Protein AF-A0A8X7BAV7-F1 (afdb_monomer_lite)

Sequence (103 aa):
MRPILAYACPVWGYAAKANVKILDTLQNSTIQMIVKATRYMRNDDIRKAIKINSFKSHIQKIAKNFFNSLQYSNNINMINLPNYNPNDTTKRPRSRWGDGWST

Radius of gyration: 18.74 Å; chains: 1; bounding box: 60×30×45 Å

Structure (mmCIF, N/CA/C/O backbone):
data_AF-A0A8X7BAV7-F1
#
_entry.id   AF-A0A8X7BAV7-F1
#
loop_
_atom_site.group_PDB
_atom_site.id
_atom_site.type_symbol
_atom_site.label_atom_id
_atom_site.label_alt_id
_atom_site.label_comp_id
_atom_site.label_asym_id
_atom_site.label_entity_id
_atom_site.label_seq_id
_atom_site.pdbx_PDB_ins_code
_atom_site.Cartn_x
_atom_site.Cartn_y
_atom_site.Cartn_z
_atom_site.occupancy
_atom_site.B_iso_or_equiv
_atom_site.auth_seq_id
_atom_site.auth_comp_id
_atom_site.auth_asym_id
_atom_site.auth_atom_id
_atom_site.pdbx_PDB_model_num
ATOM 1 N N . MET A 1 1 ? -13.661 5.691 -5.774 1.00 45.72 1 MET A N 1
ATOM 2 C CA . MET A 1 1 ? -12.936 6.156 -6.977 1.00 45.72 1 MET A CA 1
ATOM 3 C C . MET A 1 1 ? -11.611 5.404 -7.108 1.00 45.72 1 MET A C 1
ATOM 5 O O . MET A 1 1 ? -10.671 5.726 -6.401 1.00 45.72 1 MET A O 1
ATOM 9 N N . ARG A 1 2 ? -11.559 4.340 -7.926 1.00 58.06 2 ARG A N 1
ATOM 10 C CA . ARG A 1 2 ? -10.392 3.441 -8.097 1.00 58.06 2 ARG A CA 1
ATOM 11 C C . ARG A 1 2 ? -9.661 3.461 -9.468 1.00 58.06 2 ARG A C 1
ATOM 13 O O . ARG A 1 2 ? -8.596 2.854 -9.510 1.00 58.06 2 ARG A O 1
ATOM 20 N N . PRO A 1 3 ? -10.121 4.110 -10.564 1.00 56.78 3 PRO A N 1
ATOM 21 C CA . PRO A 1 3 ? -9.537 3.830 -11.884 1.00 56.78 3 PRO A CA 1
ATOM 22 C C . PRO A 1 3 ? -8.149 4.460 -12.120 1.00 56.78 3 PRO A C 1
ATOM 24 O O . PRO A 1 3 ? -7.258 3.775 -12.608 1.00 56.78 3 PRO A O 1
ATOM 27 N N . ILE A 1 4 ? -7.908 5.712 -11.711 1.00 56.88 4 ILE A N 1
ATOM 28 C CA . ILE A 1 4 ? -6.612 6.392 -11.951 1.00 56.88 4 ILE A CA 1
ATOM 29 C C . ILE A 1 4 ? -5.467 5.786 -11.126 1.00 56.88 4 ILE A C 1
ATOM 31 O O . ILE A 1 4 ? -4.361 5.604 -11.626 1.00 56.88 4 ILE A O 1
ATOM 35 N N . LEU A 1 5 ? -5.731 5.420 -9.868 1.00 55.69 5 LEU A N 1
ATOM 36 C CA . LEU A 1 5 ? -4.709 4.842 -8.988 1.00 55.69 5 LEU A CA 1
ATOM 37 C C . LEU A 1 5 ? -4.283 3.435 -9.434 1.00 55.69 5 LEU A C 1
ATOM 39 O O . LEU A 1 5 ? -3.133 3.055 -9.220 1.00 55.69 5 LEU A O 1
ATOM 43 N N . ALA A 1 6 ? -5.188 2.678 -10.063 1.00 57.75 6 ALA A N 1
ATOM 44 C CA . ALA A 1 6 ? -4.922 1.313 -10.509 1.00 57.75 6 ALA A CA 1
ATOM 45 C C . ALA A 1 6 ? -3.974 1.251 -11.717 1.00 57.75 6 ALA A C 1
ATOM 47 O O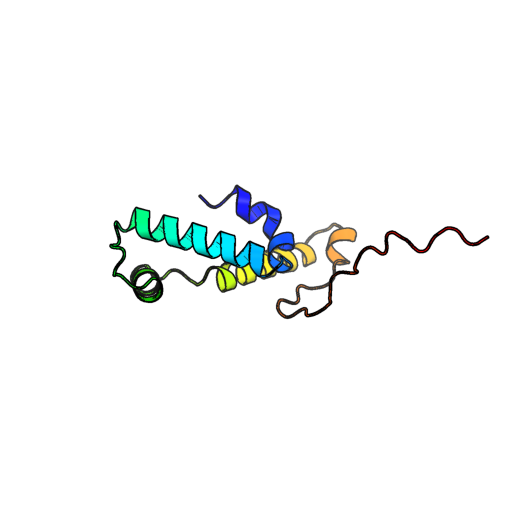 . ALA A 1 6 ? -3.181 0.318 -11.805 1.00 57.75 6 ALA A O 1
ATOM 48 N N . TYR A 1 7 ? -3.999 2.244 -12.612 1.00 58.50 7 TYR A N 1
ATOM 49 C CA . TYR A 1 7 ? -3.153 2.250 -13.815 1.00 58.50 7 TYR A CA 1
ATOM 50 C C . TYR A 1 7 ? -1.650 2.236 -13.500 1.00 58.50 7 TYR A C 1
ATOM 52 O O . TYR A 1 7 ? -0.869 1.602 -14.202 1.00 58.50 7 TYR A O 1
ATOM 60 N N . ALA A 1 8 ? -1.240 2.862 -12.398 1.00 61.91 8 ALA A N 1
ATOM 61 C CA . ALA A 1 8 ? 0.147 2.857 -11.941 1.00 61.91 8 ALA A CA 1
ATOM 62 C C . ALA A 1 8 ? 0.474 1.668 -11.009 1.00 61.91 8 ALA A C 1
ATOM 64 O O . ALA A 1 8 ? 1.450 1.721 -10.264 1.00 61.91 8 ALA A O 1
ATOM 65 N N . CYS A 1 9 ? -0.321 0.588 -11.001 1.00 62.78 9 CYS A N 1
ATOM 66 C CA . CYS A 1 9 ? -0.146 -0.537 -10.074 1.00 62.78 9 CYS A CA 1
ATOM 67 C C . CYS A 1 9 ? 1.283 -1.117 -9.980 1.00 62.78 9 CYS A C 1
ATOM 69 O O . CYS A 1 9 ? 1.737 -1.318 -8.848 1.00 62.78 9 CYS A O 1
ATOM 71 N N . PRO A 1 10 ? 2.017 -1.385 -11.081 1.00 65.44 10 PRO A N 1
ATOM 72 C CA . PRO A 1 10 ? 3.405 -1.844 -10.968 1.00 65.44 10 PRO A CA 1
ATOM 73 C C . PRO A 1 1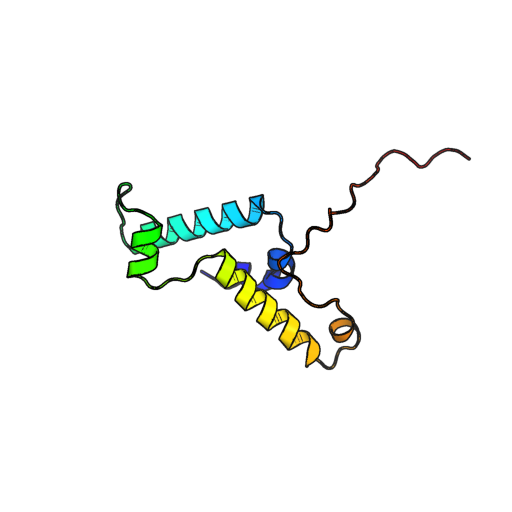0 ? 4.307 -0.825 -10.251 1.00 65.44 10 PRO A C 1
ATOM 75 O O . PRO A 1 10 ? 5.152 -1.214 -9.448 1.00 65.44 1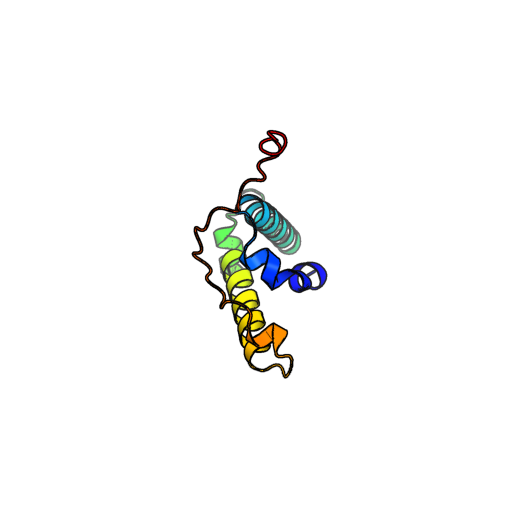0 PRO A O 1
ATOM 78 N N . VAL A 1 11 ? 4.069 0.478 -10.446 1.00 67.94 11 VAL A N 1
ATOM 79 C CA . VAL A 1 11 ? 4.797 1.567 -9.768 1.00 67.94 11 VAL A CA 1
ATOM 80 C C . VAL A 1 11 ? 4.489 1.586 -8.270 1.00 67.94 11 VAL A C 1
ATOM 82 O O . VAL A 1 11 ? 5.393 1.767 -7.454 1.00 67.94 11 VAL A O 1
ATOM 85 N N . TRP A 1 12 ? 3.231 1.351 -7.885 1.00 71.50 12 TRP A N 1
ATOM 86 C CA . TRP A 1 12 ? 2.826 1.285 -6.477 1.00 71.50 12 TRP A CA 1
ATOM 87 C C . TRP A 1 12 ? 3.390 0.065 -5.748 1.00 71.50 12 TRP A C 1
ATOM 89 O O . TRP A 1 12 ? 3.698 0.165 -4.560 1.00 71.50 12 TRP A O 1
ATOM 99 N N . GLY A 1 13 ? 3.580 -1.056 -6.453 1.00 73.25 13 GLY A N 1
ATOM 100 C CA . GLY A 1 13 ? 4.218 -2.257 -5.910 1.00 73.25 13 GLY A CA 1
ATOM 101 C C . GLY A 1 13 ? 5.643 -2.014 -5.394 1.00 73.25 13 GLY A C 1
ATOM 102 O O . GLY A 1 13 ? 6.034 -2.656 -4.420 1.00 73.25 13 GLY A O 1
ATOM 103 N N . TYR A 1 14 ? 6.358 -1.055 -5.995 1.00 76.75 14 TYR A N 1
ATOM 104 C CA . TYR A 1 14 ? 7.719 -0.617 -5.643 1.00 76.75 14 TYR A CA 1
ATOM 105 C C . TYR A 1 14 ? 7.773 0.828 -5.105 1.00 76.75 14 TYR A C 1
ATOM 107 O O . TYR A 1 14 ? 8.838 1.463 -5.058 1.00 76.75 14 TYR A O 1
ATOM 115 N N . ALA A 1 15 ? 6.626 1.399 -4.726 1.00 77.12 15 ALA A N 1
ATOM 116 C CA . ALA A 1 15 ? 6.563 2.765 -4.224 1.00 77.12 15 ALA A CA 1
ATOM 117 C C . ALA A 1 15 ? 7.211 2.891 -2.840 1.00 77.12 15 ALA A C 1
ATOM 119 O O . ALA A 1 15 ? 7.216 1.967 -2.025 1.00 77.12 15 ALA A O 1
ATOM 120 N N . ALA A 1 16 ? 7.735 4.083 -2.548 1.00 80.06 16 ALA A N 1
ATOM 121 C CA . ALA A 1 16 ? 8.271 4.384 -1.230 1.00 80.06 16 ALA A CA 1
ATOM 122 C C . ALA A 1 16 ? 7.177 4.248 -0.156 1.00 80.06 16 ALA A C 1
ATOM 124 O O . ALA A 1 16 ? 6.024 4.633 -0.369 1.00 80.06 16 ALA A O 1
ATOM 125 N N . LYS A 1 17 ? 7.561 3.771 1.036 1.00 82.12 17 LYS A N 1
ATOM 126 C CA . LYS A 1 17 ? 6.646 3.585 2.180 1.00 82.12 17 LYS A CA 1
ATOM 127 C C . LYS A 1 17 ? 5.846 4.855 2.510 1.00 82.12 17 LYS A C 1
ATOM 129 O O . LYS A 1 17 ? 4.683 4.756 2.891 1.00 82.12 17 LYS A O 1
ATOM 134 N N . ALA A 1 18 ? 6.448 6.033 2.329 1.00 84.75 18 ALA A N 1
ATOM 135 C CA . ALA A 1 18 ? 5.793 7.324 2.536 1.00 84.75 18 ALA A CA 1
ATOM 136 C C . ALA A 1 18 ? 4.580 7.523 1.608 1.00 84.75 18 ALA A C 1
ATOM 138 O O . ALA A 1 18 ? 3.491 7.837 2.083 1.00 84.75 18 ALA A O 1
ATOM 139 N N . ASN A 1 19 ? 4.734 7.254 0.310 1.00 82.62 19 ASN A N 1
ATOM 140 C CA . ASN A 1 19 ? 3.658 7.420 -0.670 1.00 82.62 19 ASN A CA 1
ATOM 141 C C . ASN A 1 19 ? 2.512 6.434 -0.407 1.00 82.62 19 ASN A C 1
ATOM 143 O O . ASN A 1 19 ? 1.343 6.803 -0.477 1.00 82.62 19 ASN A O 1
ATOM 147 N N . VAL A 1 20 ? 2.842 5.193 -0.028 1.00 82.69 20 VAL A N 1
ATOM 148 C CA . VAL A 1 20 ? 1.840 4.188 0.361 1.00 82.69 20 VAL A CA 1
ATOM 149 C C . VAL A 1 20 ? 1.059 4.642 1.600 1.00 82.69 20 VAL A C 1
ATOM 151 O O . VAL A 1 20 ? -0.158 4.484 1.640 1.00 82.69 20 VAL A O 1
ATOM 154 N N . LYS A 1 21 ? 1.727 5.257 2.586 1.00 86.62 21 LYS A N 1
ATOM 155 C CA . LYS A 1 21 ? 1.082 5.794 3.796 1.00 86.62 21 LYS A CA 1
ATOM 156 C C . LYS A 1 21 ? 0.121 6.946 3.487 1.00 86.62 21 LYS A C 1
ATOM 158 O O . LYS A 1 21 ? -0.956 7.008 4.078 1.00 86.62 21 LYS A O 1
ATOM 163 N N . ILE A 1 22 ? 0.487 7.843 2.570 1.00 88.69 22 ILE A N 1
ATOM 164 C CA . ILE A 1 22 ? -0.395 8.933 2.119 1.00 88.69 22 ILE A CA 1
ATOM 165 C C . ILE A 1 22 ? -1.678 8.350 1.522 1.00 88.69 22 ILE A C 1
ATOM 167 O O . ILE A 1 22 ? -2.775 8.727 1.927 1.00 88.69 22 ILE A O 1
ATOM 171 N N . LEU A 1 23 ? -1.548 7.378 0.620 1.00 85.94 23 LEU A N 1
ATOM 172 C CA . LEU A 1 23 ? -2.699 6.732 -0.007 1.00 85.94 23 LEU A CA 1
ATOM 173 C C . LEU A 1 23 ? -3.576 5.956 0.983 1.00 85.94 23 LEU A C 1
ATOM 175 O O . LEU A 1 23 ? -4.798 6.039 0.894 1.00 85.94 23 LEU A O 1
ATOM 179 N N . ASP A 1 24 ? -2.980 5.252 1.947 1.00 87.00 24 ASP A N 1
ATOM 180 C CA . ASP A 1 24 ? -3.728 4.569 3.012 1.00 87.00 24 ASP A CA 1
ATOM 181 C C . ASP A 1 24 ? -4.520 5.579 3.863 1.00 87.00 24 ASP A C 1
ATOM 183 O O . ASP A 1 24 ? -5.691 5.378 4.180 1.00 87.00 24 ASP A O 1
ATOM 187 N N . THR A 1 25 ? -3.921 6.736 4.160 1.00 89.06 25 THR A N 1
ATOM 188 C CA . THR A 1 25 ? -4.581 7.819 4.910 1.00 89.06 25 THR A CA 1
ATOM 189 C C . THR A 1 25 ? -5.757 8.406 4.126 1.00 89.06 25 THR A C 1
ATOM 191 O O . THR A 1 25 ? -6.839 8.591 4.684 1.00 89.06 25 THR A O 1
ATOM 194 N N . LEU A 1 26 ? -5.575 8.632 2.822 1.00 88.88 26 LEU A N 1
ATOM 195 C CA . LEU A 1 26 ? -6.638 9.083 1.923 1.00 88.88 26 LEU A CA 1
ATOM 196 C C . LEU A 1 26 ? -7.776 8.059 1.843 1.00 88.88 26 LEU A C 1
ATOM 198 O O . LEU A 1 26 ? -8.941 8.425 1.994 1.00 88.88 26 LEU A O 1
ATOM 202 N N . GLN A 1 27 ? -7.460 6.771 1.678 1.00 87.56 27 GLN A N 1
ATOM 203 C CA . GLN A 1 27 ? -8.473 5.718 1.673 1.00 87.56 27 GLN A CA 1
ATOM 204 C C . GLN A 1 27 ? -9.253 5.700 2.993 1.00 87.56 27 GLN A C 1
ATOM 206 O O . GLN A 1 27 ? -10.484 5.692 2.971 1.00 87.56 27 GLN A O 1
ATOM 211 N N . ASN A 1 28 ? -8.567 5.737 4.134 1.00 87.81 28 ASN A N 1
ATOM 212 C CA . ASN A 1 28 ? -9.219 5.723 5.442 1.00 87.81 28 ASN A CA 1
ATOM 213 C C . ASN A 1 28 ? -10.141 6.935 5.635 1.00 87.81 28 ASN A C 1
ATOM 215 O O . ASN A 1 28 ? -11.272 6.765 6.085 1.00 87.81 28 ASN A O 1
ATOM 219 N N . SER A 1 29 ? -9.713 8.129 5.212 1.00 89.50 29 SER A N 1
ATOM 220 C CA . SER A 1 29 ? -10.554 9.332 5.237 1.00 89.50 29 SER A CA 1
ATOM 221 C C . SER A 1 29 ? -11.815 9.169 4.380 1.00 89.50 29 SER A C 1
ATOM 223 O O . SER A 1 29 ? -12.921 9.441 4.847 1.00 89.50 29 SER A O 1
ATOM 225 N N . THR A 1 30 ? -11.689 8.631 3.160 1.00 90.38 30 THR A N 1
ATOM 226 C CA . THR A 1 30 ? -12.862 8.389 2.302 1.00 90.38 30 THR A CA 1
ATOM 227 C C . THR A 1 30 ? -13.829 7.361 2.892 1.00 90.38 30 THR A C 1
ATOM 229 O O . THR A 1 30 ? -15.039 7.554 2.814 1.00 90.38 30 THR A O 1
ATOM 232 N N . ILE A 1 31 ? -13.324 6.294 3.521 1.00 89.50 31 ILE A N 1
ATOM 233 C CA . ILE A 1 31 ? -14.158 5.277 4.176 1.00 89.50 31 ILE A CA 1
ATOM 234 C C . ILE A 1 31 ? -14.925 5.889 5.351 1.00 89.50 31 ILE A C 1
ATOM 236 O O . ILE A 1 31 ? -16.131 5.676 5.464 1.00 89.50 31 ILE A O 1
ATOM 240 N N . GLN A 1 32 ? -14.249 6.670 6.198 1.00 90.12 32 GLN A N 1
ATOM 241 C CA . GLN A 1 32 ? -14.897 7.356 7.317 1.00 90.12 32 GLN A CA 1
ATOM 242 C C . GLN A 1 32 ? -16.003 8.299 6.838 1.00 90.12 32 GLN A C 1
ATOM 244 O O . GLN A 1 32 ? -17.089 8.300 7.413 1.00 90.12 32 GLN A O 1
ATOM 249 N N . MET A 1 33 ? -15.759 9.046 5.757 1.00 91.94 33 MET A N 1
ATOM 250 C CA . MET A 1 33 ? -16.749 9.947 5.164 1.00 91.94 33 MET A CA 1
ATOM 251 C C . MET A 1 33 ? -17.992 9.195 4.668 1.00 91.94 33 MET A C 1
ATOM 253 O O . MET A 1 33 ? -19.110 9.635 4.920 1.00 91.94 33 MET A O 1
ATOM 257 N N . ILE A 1 34 ? -17.814 8.042 4.013 1.00 91.75 34 ILE A N 1
ATOM 258 C CA . ILE A 1 34 ? -18.926 7.210 3.519 1.00 91.75 34 ILE A CA 1
ATOM 259 C C . ILE A 1 34 ? -19.761 6.653 4.678 1.00 91.75 34 ILE A C 1
ATOM 261 O O . ILE A 1 34 ? -20.987 6.664 4.621 1.00 91.75 34 ILE A O 1
ATOM 265 N N . VAL A 1 35 ? -19.103 6.177 5.736 1.00 91.69 35 VAL A N 1
ATOM 266 C CA . VAL A 1 35 ? -19.761 5.550 6.898 1.00 91.69 35 VAL A CA 1
ATOM 267 C C . VAL A 1 35 ? -20.318 6.591 7.873 1.00 91.69 35 VAL A C 1
ATOM 269 O O . VAL A 1 35 ? -21.020 6.233 8.814 1.00 91.69 35 VAL A O 1
ATOM 272 N N . LYS A 1 36 ? -20.029 7.883 7.656 1.00 91.19 36 LYS A N 1
ATOM 273 C CA . LYS A 1 36 ? -20.273 8.962 8.627 1.00 91.19 36 LYS A CA 1
ATOM 274 C C . LYS A 1 36 ? -19.683 8.618 10.000 1.00 91.19 36 LYS A C 1
ATOM 276 O O . LYS A 1 36 ? -20.299 8.840 11.039 1.00 91.19 36 LYS A O 1
ATOM 281 N N . ALA A 1 37 ? -18.489 8.030 9.988 1.00 89.06 37 ALA A N 1
ATOM 282 C CA . ALA A 1 37 ? -17.818 7.591 11.198 1.00 89.06 37 ALA A CA 1
ATOM 283 C C . ALA A 1 37 ? -17.376 8.793 12.041 1.00 89.06 37 ALA A C 1
ATOM 285 O O . ALA A 1 37 ? -16.891 9.798 11.517 1.00 89.06 37 ALA A O 1
ATOM 286 N N . THR A 1 38 ? -17.510 8.678 13.360 1.00 87.62 38 THR A N 1
ATOM 287 C CA . THR A 1 38 ? -17.013 9.701 14.282 1.00 87.62 38 THR A CA 1
ATOM 288 C C . THR A 1 38 ? -15.503 9.554 14.476 1.00 87.62 38 THR A C 1
ATOM 290 O O . THR A 1 38 ? -14.943 8.467 14.323 1.00 87.62 38 THR A O 1
ATOM 293 N N . ARG A 1 39 ? -14.822 10.641 14.865 1.00 78.38 39 ARG A N 1
ATOM 294 C CA . ARG A 1 39 ? -13.366 10.647 15.126 1.00 78.38 39 ARG A CA 1
ATOM 295 C C . ARG A 1 39 ? -12.935 9.606 16.172 1.00 78.38 39 ARG A C 1
ATOM 297 O O . ARG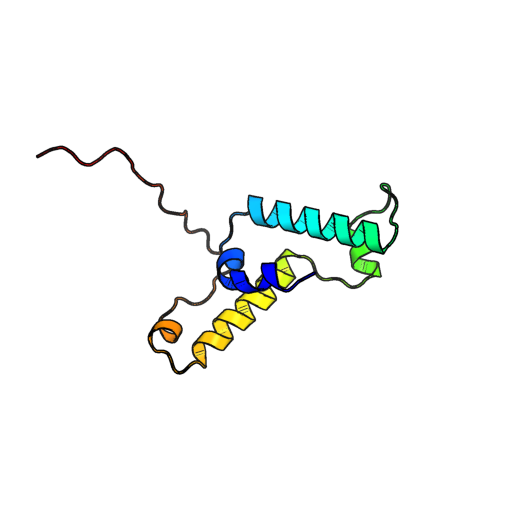 A 1 39 ? -11.790 9.166 16.149 1.00 78.38 39 ARG A O 1
ATOM 304 N N . TYR A 1 40 ? -13.833 9.236 17.085 1.00 88.44 40 TYR A N 1
ATOM 305 C CA . TYR A 1 40 ? -13.566 8.289 18.170 1.00 88.44 40 TYR A CA 1
ATOM 306 C C . TYR A 1 40 ? -13.573 6.826 17.716 1.00 88.44 40 TYR A C 1
ATOM 308 O O . TYR A 1 40 ? -13.064 5.962 18.426 1.00 88.44 40 TYR A O 1
ATOM 316 N N . MET A 1 41 ? -14.134 6.532 16.542 1.00 89.44 41 MET A N 1
ATOM 317 C CA . MET A 1 41 ? -14.172 5.175 16.010 1.00 89.44 41 MET A CA 1
ATOM 318 C C . MET A 1 41 ? -12.796 4.767 15.487 1.00 89.44 41 MET A C 1
ATOM 320 O O . MET A 1 41 ? -12.144 5.496 14.735 1.00 89.44 4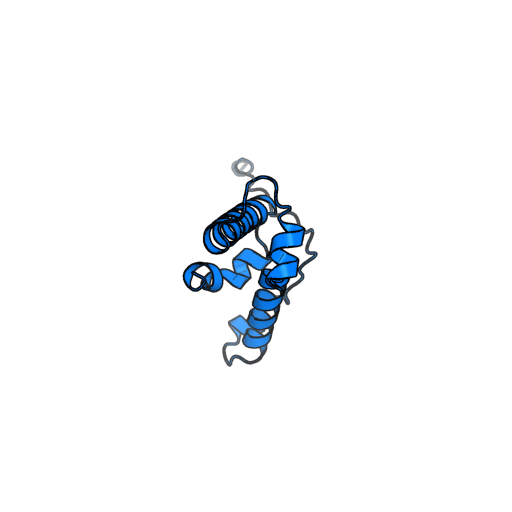1 MET A O 1
ATOM 324 N N . ARG A 1 42 ? -12.349 3.564 15.853 1.00 90.31 42 ARG A N 1
ATOM 325 C CA . ARG A 1 42 ? -11.069 3.036 15.381 1.00 90.31 42 ARG A CA 1
ATOM 326 C C . ARG A 1 42 ? -11.158 2.674 13.897 1.00 90.31 42 ARG A C 1
ATOM 328 O O . ARG A 1 42 ? -12.084 1.989 13.465 1.00 90.31 42 ARG A O 1
ATOM 335 N N . ASN A 1 43 ? -10.137 3.051 13.123 1.00 86.75 43 ASN A N 1
ATOM 336 C CA . ASN A 1 43 ? -10.043 2.707 11.695 1.00 86.75 43 ASN A CA 1
ATOM 337 C C . ASN A 1 43 ? -10.095 1.195 11.439 1.00 86.75 43 ASN A C 1
ATOM 339 O O . ASN A 1 43 ? -10.649 0.760 10.430 1.00 86.75 43 ASN A O 1
ATOM 343 N N . ASP A 1 44 ? -9.515 0.400 12.341 1.00 87.56 44 ASP A N 1
ATOM 344 C CA . ASP A 1 44 ? -9.521 -1.060 12.252 1.00 87.56 44 ASP A CA 1
ATOM 345 C C . ASP A 1 44 ? -10.933 -1.638 12.410 1.00 87.56 44 ASP A C 1
ATOM 347 O O . ASP A 1 44 ? -11.324 -2.499 11.619 1.00 87.56 44 ASP A O 1
ATOM 351 N N . ASP A 1 45 ? -11.721 -1.113 13.352 1.00 90.62 45 ASP A N 1
ATOM 352 C CA . ASP A 1 45 ? -13.094 -1.563 13.606 1.00 90.62 45 ASP A CA 1
ATOM 353 C C . ASP A 1 45 ? -14.014 -1.217 12.435 1.00 90.62 45 ASP A C 1
ATOM 355 O O . ASP A 1 45 ? -14.743 -2.078 11.942 1.00 90.62 45 ASP A O 1
ATOM 359 N N . ILE A 1 46 ? -13.910 0.011 11.914 1.00 90.81 46 ILE A N 1
ATOM 360 C CA . ILE A 1 46 ? -14.657 0.454 10.727 1.00 90.81 46 ILE A CA 1
ATOM 361 C C . ILE A 1 46 ? -14.331 -0.451 9.531 1.00 90.81 46 ILE A C 1
ATOM 363 O O . ILE A 1 46 ? -15.225 -0.944 8.843 1.00 90.81 46 ILE A O 1
ATOM 367 N N . ARG A 1 47 ? -13.044 -0.721 9.284 1.00 88.62 47 ARG A N 1
ATOM 368 C CA . ARG A 1 47 ? -12.622 -1.608 8.191 1.00 88.62 47 ARG A CA 1
ATOM 369 C C . ARG A 1 47 ? -13.141 -3.032 8.362 1.00 88.62 47 ARG A C 1
ATOM 371 O O . ARG A 1 47 ? -13.562 -3.630 7.371 1.00 88.62 47 ARG A O 1
ATOM 378 N N . LYS A 1 48 ? -13.110 -3.572 9.586 1.00 89.50 48 LYS A N 1
ATOM 379 C CA . LYS A 1 48 ? -13.615 -4.917 9.897 1.00 89.50 48 LYS A CA 1
ATOM 380 C C . LYS A 1 48 ? -15.126 -5.000 9.682 1.00 89.50 48 LYS A C 1
ATOM 382 O O . LYS A 1 48 ? -15.585 -5.964 9.075 1.00 89.50 48 LYS A O 1
ATOM 387 N N . ALA A 1 49 ? -15.872 -3.972 10.086 1.00 91.06 49 ALA A N 1
ATOM 388 C CA . ALA A 1 49 ? -17.315 -3.883 9.876 1.00 91.06 49 ALA A CA 1
ATOM 389 C C . ALA A 1 49 ? -17.690 -3.889 8.381 1.00 91.06 49 ALA A C 1
ATOM 391 O O . ALA A 1 49 ? -18.602 -4.604 7.977 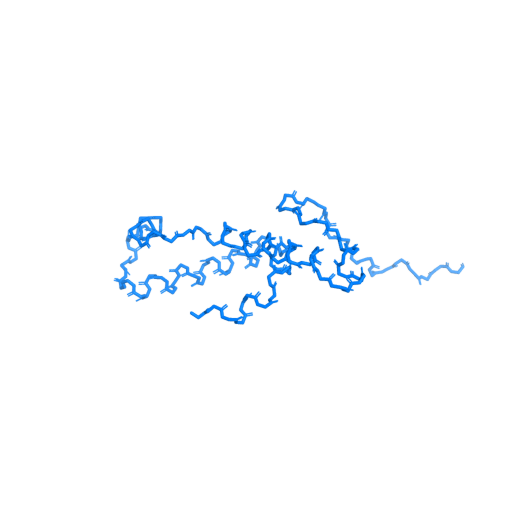1.00 91.06 49 ALA A O 1
ATOM 392 N N . ILE A 1 50 ? -16.938 -3.164 7.543 1.00 89.69 50 ILE A N 1
ATOM 393 C CA . ILE A 1 50 ? -17.188 -3.067 6.089 1.00 89.69 50 ILE A CA 1
ATOM 394 C C . ILE A 1 50 ? -16.504 -4.212 5.312 1.00 89.69 50 ILE A C 1
ATOM 396 O O . ILE A 1 50 ? -16.637 -4.317 4.095 1.00 89.69 50 ILE A O 1
ATOM 400 N N . LYS A 1 51 ? -15.759 -5.095 5.996 1.00 89.44 51 LYS A N 1
ATOM 401 C CA . LYS A 1 51 ? -14.994 -6.208 5.401 1.00 89.44 51 LYS A CA 1
ATOM 402 C C . LYS A 1 51 ? -14.027 -5.750 4.294 1.00 89.44 51 LYS A C 1
ATOM 404 O O . LYS A 1 51 ? -13.833 -6.439 3.293 1.00 89.44 51 LYS A O 1
ATOM 409 N N . ILE A 1 52 ? -13.405 -4.579 4.466 1.00 86.12 52 ILE A N 1
ATOM 410 C CA . ILE A 1 52 ? -12.422 -4.038 3.516 1.00 86.12 52 ILE A CA 1
ATOM 411 C C . ILE A 1 52 ? -11.011 -4.475 3.917 1.00 86.12 52 ILE A C 1
ATOM 413 O O . ILE A 1 52 ? -10.546 -4.230 5.033 1.00 86.12 52 ILE A O 1
ATOM 417 N N . ASN A 1 53 ? -10.298 -5.070 2.963 1.00 82.50 53 ASN A N 1
ATOM 418 C CA . ASN A 1 53 ? -8.896 -5.446 3.120 1.00 82.50 53 ASN A CA 1
ATOM 419 C C . ASN A 1 53 ? -7.995 -4.212 3.312 1.00 82.50 53 ASN A C 1
ATOM 421 O O . ASN A 1 53 ? -8.261 -3.141 2.767 1.00 82.50 53 ASN A O 1
ATOM 425 N N . SER A 1 54 ? -6.880 -4.376 4.032 1.00 82.69 54 SER A N 1
ATOM 426 C CA . SER A 1 54 ? -5.874 -3.313 4.184 1.00 82.69 54 SER A CA 1
ATOM 427 C C . SER A 1 54 ? -5.359 -2.839 2.820 1.00 82.69 54 SER A C 1
ATOM 429 O O . SER A 1 54 ? -5.129 -3.659 1.922 1.00 82.69 54 SER A O 1
ATOM 431 N N . PHE A 1 55 ? -5.110 -1.534 2.684 1.00 82.38 55 PHE A N 1
ATOM 432 C CA . PHE A 1 55 ? -4.616 -0.929 1.449 1.00 82.38 55 PHE A CA 1
ATOM 433 C C . PHE A 1 55 ? -3.370 -1.634 0.898 1.00 82.38 55 PHE A C 1
ATOM 435 O O . PHE A 1 55 ? -3.300 -1.963 -0.286 1.00 82.38 55 PHE A O 1
ATOM 442 N N . LYS A 1 56 ? -2.426 -1.986 1.780 1.00 82.19 56 LYS A N 1
ATOM 443 C CA . LYS A 1 56 ? -1.207 -2.721 1.418 1.00 82.19 56 LYS A CA 1
ATOM 444 C C . LYS A 1 56 ? -1.517 -4.066 0.757 1.00 82.19 56 LYS A C 1
ATOM 446 O O . LYS A 1 56 ? -0.964 -4.382 -0.292 1.00 82.19 56 LYS A O 1
ATOM 451 N N . SER A 1 57 ? -2.416 -4.850 1.353 1.00 84.25 57 SER A N 1
ATOM 452 C CA . SER A 1 57 ? -2.813 -6.158 0.809 1.00 84.25 57 SER A CA 1
ATOM 453 C C . SER A 1 57 ? -3.535 -6.026 -0.534 1.00 84.25 57 SER A C 1
ATOM 455 O O . SER A 1 57 ? -3.373 -6.866 -1.418 1.00 84.25 57 SER A O 1
ATOM 457 N N . HIS A 1 58 ? -4.287 -4.938 -0.717 1.00 84.25 58 HIS A N 1
ATOM 458 C CA . HIS A 1 58 ? -4.954 -4.634 -1.973 1.00 84.25 58 HIS A CA 1
ATOM 459 C C . HIS A 1 58 ? -3.946 -4.304 -3.078 1.00 84.25 58 HIS A C 1
ATOM 461 O O . HIS A 1 58 ? -4.021 -4.916 -4.140 1.00 84.25 58 HIS A O 1
ATOM 467 N N . ILE A 1 59 ? -2.964 -3.431 -2.813 1.00 83.75 59 ILE A N 1
ATOM 468 C CA . ILE A 1 59 ? -1.876 -3.142 -3.763 1.00 83.75 59 ILE A CA 1
ATOM 469 C C . ILE A 1 59 ? -1.140 -4.425 -4.134 1.00 83.75 59 ILE A C 1
ATOM 471 O O . ILE A 1 59 ? -0.948 -4.690 -5.312 1.00 83.75 59 ILE A O 1
ATOM 475 N N . GLN A 1 60 ? -0.772 -5.250 -3.150 1.00 84.38 60 GLN A N 1
ATOM 476 C CA . GLN A 1 60 ? -0.074 -6.509 -3.415 1.00 84.38 60 GLN A CA 1
ATOM 477 C C . GLN A 1 60 ? -0.895 -7.449 -4.301 1.00 84.38 60 GLN A C 1
ATOM 479 O O . GLN A 1 60 ? -0.337 -8.088 -5.188 1.00 84.38 60 GLN A O 1
ATOM 484 N N . LYS A 1 61 ? -2.215 -7.531 -4.087 1.00 86.56 61 LYS A N 1
ATOM 485 C CA . LYS A 1 61 ? -3.107 -8.337 -4.928 1.00 86.56 61 LYS A CA 1
ATOM 486 C C . LYS A 1 61 ? -3.141 -7.817 -6.365 1.00 86.56 61 LYS A C 1
ATOM 488 O O . LYS A 1 61 ? -3.010 -8.612 -7.289 1.00 86.56 61 LYS A O 1
ATOM 493 N N . ILE A 1 62 ? -3.299 -6.506 -6.555 1.00 84.81 62 ILE A N 1
ATOM 494 C CA . ILE A 1 62 ? -3.333 -5.921 -7.902 1.00 84.81 62 ILE A CA 1
ATOM 495 C C . ILE A 1 62 ? -1.962 -6.078 -8.577 1.00 84.81 62 ILE A C 1
ATOM 497 O O . ILE A 1 62 ? -1.912 -6.487 -9.731 1.00 84.81 62 ILE A O 1
ATOM 501 N N . ALA A 1 63 ? -0.861 -5.853 -7.853 1.00 84.75 63 ALA A N 1
ATOM 502 C CA . ALA A 1 63 ? 0.490 -6.004 -8.382 1.00 84.75 63 ALA A CA 1
ATOM 503 C C . ALA A 1 63 ? 0.727 -7.442 -8.855 1.00 84.75 63 ALA A C 1
ATOM 505 O O . ALA A 1 63 ? 1.072 -7.648 -10.011 1.00 84.75 63 ALA A O 1
ATOM 506 N N . LYS A 1 64 ? 0.439 -8.446 -8.018 1.00 86.12 64 LYS A N 1
ATOM 507 C CA . LYS A 1 64 ? 0.546 -9.859 -8.416 1.00 86.12 64 LYS A CA 1
ATOM 508 C C . LYS A 1 64 ? -0.273 -10.168 -9.666 1.00 86.12 64 LYS A C 1
ATOM 510 O O . LYS A 1 64 ? 0.250 -10.774 -10.590 1.00 86.12 64 LYS A O 1
ATOM 515 N N . ASN A 1 65 ? -1.527 -9.721 -9.722 1.00 86.19 65 ASN A N 1
ATOM 516 C CA . ASN A 1 65 ? -2.374 -9.943 -10.894 1.00 86.19 65 ASN A CA 1
ATOM 517 C C . ASN A 1 65 ? -1.790 -9.294 -12.157 1.00 86.19 65 ASN A C 1
ATOM 519 O O . ASN A 1 65 ? -1.809 -9.913 -13.216 1.00 86.19 65 ASN A O 1
ATOM 523 N N . PHE A 1 66 ? -1.241 -8.083 -12.037 1.00 83.50 66 PHE A N 1
ATOM 524 C CA . PHE A 1 66 ? -0.584 -7.386 -13.135 1.00 83.50 66 PHE A CA 1
ATOM 525 C C . PHE A 1 66 ? 0.638 -8.163 -13.639 1.00 83.50 66 PHE A C 1
ATOM 527 O O . PHE A 1 66 ? 0.679 -8.523 -14.810 1.00 83.50 66 PHE A O 1
ATOM 534 N N . PHE A 1 67 ? 1.588 -8.502 -12.765 1.00 82.94 67 PHE A N 1
ATOM 535 C CA . PHE A 1 67 ? 2.795 -9.235 -13.164 1.00 82.94 67 PHE A CA 1
ATOM 536 C C . PHE A 1 67 ? 2.484 -10.641 -13.691 1.00 82.94 67 PHE A C 1
ATOM 538 O O . PHE A 1 67 ? 3.092 -11.064 -14.669 1.00 82.94 67 PHE A O 1
ATOM 545 N N . ASN A 1 68 ? 1.479 -11.321 -13.134 1.00 85.12 68 ASN A N 1
ATOM 546 C CA . ASN A 1 68 ? 0.995 -12.584 -13.687 1.00 85.12 68 ASN A CA 1
ATOM 547 C C . ASN A 1 68 ? 0.445 -12.394 -15.105 1.00 85.12 68 ASN A C 1
ATOM 549 O O . ASN A 1 68 ? 0.740 -13.199 -15.977 1.00 85.12 68 ASN A O 1
ATOM 553 N N . SER A 1 69 ? -0.320 -11.327 -15.360 1.00 83.19 69 SER A N 1
ATOM 554 C CA . SER A 1 69 ? -0.856 -11.054 -16.701 1.00 83.19 69 SER A CA 1
ATOM 555 C C . SER A 1 69 ? 0.229 -10.753 -17.742 1.00 83.19 69 SER A C 1
ATOM 557 O O . SER A 1 69 ? 0.046 -11.092 -18.908 1.00 83.19 69 SER A O 1
ATOM 559 N N . LEU A 1 70 ? 1.378 -10.195 -17.332 1.00 82.38 70 LEU A N 1
ATOM 560 C CA . LEU A 1 70 ? 2.514 -9.947 -18.231 1.00 82.38 70 LEU A CA 1
ATOM 561 C C . LEU A 1 70 ? 3.090 -11.238 -18.813 1.00 82.38 70 LEU A C 1
ATOM 563 O O . LEU A 1 70 ? 3.430 -11.274 -19.994 1.00 82.38 70 LEU A O 1
ATOM 567 N N . GLN A 1 71 ? 3.144 -12.295 -18.001 1.00 77.25 71 GLN A N 1
ATOM 568 C CA . GLN A 1 71 ? 3.679 -13.600 -18.399 1.00 77.25 71 GLN A CA 1
ATOM 569 C C . GLN A 1 71 ? 2.840 -14.272 -19.497 1.00 77.25 71 GLN A C 1
ATOM 571 O O . GLN A 1 71 ? 3.364 -15.069 -20.265 1.00 77.25 71 GLN A O 1
ATOM 576 N N . TYR A 1 72 ? 1.554 -13.925 -19.610 1.00 81.75 72 TYR A N 1
ATOM 577 C CA . TYR A 1 72 ? 0.654 -14.454 -20.642 1.00 81.75 72 TYR A CA 1
ATOM 578 C C . TYR A 1 72 ? 0.581 -13.578 -21.904 1.00 81.75 72 TYR A C 1
ATOM 580 O O . TYR A 1 72 ? -0.179 -13.889 -22.818 1.00 81.75 72 TYR A O 1
ATOM 588 N N . SER A 1 73 ? 1.319 -12.464 -21.963 1.00 80.25 73 SER A N 1
ATOM 589 C CA . SER A 1 73 ? 1.262 -11.534 -23.095 1.00 80.25 73 SER A CA 1
ATOM 590 C C . SER A 1 73 ? 2.245 -11.914 -24.210 1.00 80.25 73 SER A C 1
ATOM 592 O O . SER A 1 73 ? 3.366 -12.326 -23.940 1.00 80.25 73 SER A O 1
ATOM 594 N N . ASN A 1 74 ? 1.866 -11.710 -25.476 1.00 77.75 74 ASN A N 1
ATOM 595 C CA . ASN A 1 74 ? 2.717 -12.003 -26.644 1.00 77.75 74 ASN A CA 1
ATOM 596 C C . ASN A 1 74 ? 3.928 -11.061 -26.804 1.00 77.75 74 ASN A C 1
ATOM 598 O O . ASN A 1 74 ? 4.702 -11.205 -27.749 1.00 77.75 74 ASN A O 1
ATOM 602 N N . ASN A 1 75 ? 4.081 -10.057 -25.939 1.00 81.44 75 ASN A N 1
ATOM 603 C CA . ASN A 1 75 ? 5.164 -9.091 -26.046 1.00 81.44 75 ASN A CA 1
ATOM 604 C C . ASN A 1 75 ? 6.400 -9.599 -25.293 1.00 81.44 75 ASN A C 1
ATOM 606 O O . ASN A 1 75 ? 6.414 -9.648 -24.065 1.00 81.44 75 ASN A O 1
ATOM 610 N N . ILE A 1 76 ? 7.461 -9.903 -26.039 1.00 80.00 76 ILE A N 1
ATOM 611 C CA . ILE A 1 76 ? 8.740 -10.406 -25.515 1.00 80.00 76 ILE A CA 1
ATOM 612 C C . ILE A 1 76 ? 9.313 -9.476 -24.434 1.00 80.00 76 ILE A C 1
ATOM 614 O O . ILE A 1 76 ? 9.811 -9.944 -23.411 1.00 80.00 76 ILE A O 1
ATOM 618 N N . ASN A 1 77 ? 9.177 -8.156 -24.609 1.00 75.50 77 ASN A N 1
ATOM 619 C CA . ASN A 1 77 ? 9.666 -7.188 -23.629 1.00 75.50 77 ASN A CA 1
ATOM 620 C C . ASN A 1 77 ? 8.955 -7.321 -22.284 1.00 75.50 77 ASN A C 1
ATOM 622 O O . ASN A 1 77 ? 9.585 -7.094 -21.261 1.00 75.50 77 ASN A O 1
ATOM 626 N N . MET A 1 78 ? 7.671 -7.697 -22.285 1.00 75.25 78 MET A N 1
ATOM 627 C CA . MET A 1 78 ? 6.858 -7.842 -21.075 1.00 75.25 78 MET A CA 1
ATOM 628 C C . MET A 1 78 ? 7.171 -9.138 -20.325 1.00 75.25 78 MET A C 1
ATOM 630 O O . MET A 1 78 ? 7.173 -9.145 -19.095 1.00 75.25 78 MET A O 1
ATOM 634 N N . ILE A 1 79 ? 7.479 -10.210 -21.058 1.00 77.88 79 ILE A N 1
ATOM 635 C CA . ILE A 1 79 ? 7.895 -11.504 -20.497 1.00 77.88 79 ILE A CA 1
ATOM 636 C C . ILE A 1 79 ? 9.244 -11.370 -19.775 1.00 77.88 79 ILE A C 1
ATOM 638 O O . ILE A 1 79 ? 9.425 -11.931 -18.697 1.00 77.88 79 ILE A O 1
ATOM 642 N N . ASN A 1 80 ? 10.160 -10.570 -20.330 1.00 80.81 80 ASN A N 1
ATOM 643 C CA . ASN A 1 80 ? 11.505 -10.361 -19.787 1.00 80.81 80 ASN A CA 1
ATOM 644 C C . ASN A 1 80 ? 11.556 -9.492 -18.513 1.00 80.81 80 ASN A C 1
ATOM 646 O O . ASN A 1 80 ? 12.643 -9.296 -17.963 1.00 80.81 80 ASN A O 1
ATOM 650 N N . LEU A 1 81 ? 10.432 -8.944 -18.026 1.00 79.62 81 LEU A N 1
ATOM 651 C CA . LEU A 1 81 ? 10.440 -8.182 -16.773 1.00 79.62 81 LEU A CA 1
ATOM 652 C C . LEU A 1 81 ? 10.745 -9.084 -15.564 1.00 79.62 81 LEU A C 1
ATOM 654 O O . LEU A 1 81 ? 10.258 -10.214 -15.487 1.00 79.62 81 LEU A O 1
ATOM 658 N N . PRO A 1 82 ? 11.477 -8.566 -14.559 1.00 76.56 82 PRO A N 1
ATOM 659 C CA . PRO A 1 82 ? 11.690 -9.283 -13.312 1.00 76.56 82 PRO A CA 1
ATOM 660 C C . PRO A 1 82 ? 10.361 -9.517 -12.587 1.00 76.56 82 PRO A C 1
ATOM 662 O O . PRO A 1 82 ? 9.467 -8.665 -12.578 1.00 76.56 82 PRO A O 1
ATOM 665 N N . ASN A 1 83 ? 10.245 -10.680 -11.947 1.00 78.94 83 ASN A N 1
ATOM 666 C CA . ASN A 1 83 ? 9.047 -11.035 -11.201 1.00 78.94 83 ASN A CA 1
ATOM 667 C C . ASN A 1 83 ? 8.870 -10.129 -9.967 1.00 78.94 83 ASN A C 1
ATOM 669 O O . ASN A 1 83 ? 9.840 -9.694 -9.342 1.00 78.94 83 ASN A O 1
ATOM 673 N N . TYR A 1 84 ? 7.621 -9.868 -9.586 1.00 81.38 84 TYR A N 1
ATOM 674 C CA . TYR A 1 84 ? 7.315 -8.969 -8.477 1.00 81.38 84 TYR A CA 1
ATOM 675 C C . TYR A 1 84 ? 7.727 -9.548 -7.123 1.00 81.38 84 TYR A C 1
ATOM 677 O O . TYR A 1 84 ? 7.167 -10.549 -6.671 1.00 81.38 84 TYR A O 1
ATOM 685 N N . ASN A 1 85 ? 8.632 -8.857 -6.424 1.00 81.44 85 ASN A N 1
ATOM 686 C CA . ASN A 1 85 ? 8.987 -9.162 -5.041 1.00 81.44 85 ASN A CA 1
ATOM 687 C C . ASN A 1 85 ? 8.509 -8.042 -4.091 1.00 81.44 85 ASN A C 1
ATOM 689 O O . ASN A 1 85 ? 9.100 -6.963 -4.061 1.00 81.44 85 ASN A O 1
ATOM 693 N N . PRO A 1 86 ? 7.467 -8.268 -3.268 1.00 76.12 86 PRO A N 1
ATOM 694 C CA . PRO A 1 86 ? 6.925 -7.248 -2.367 1.00 76.12 86 PRO A CA 1
ATOM 695 C C . PRO A 1 86 ? 7.831 -6.917 -1.170 1.00 76.12 86 PRO A C 1
ATOM 697 O O . PRO A 1 86 ? 7.568 -5.939 -0.468 1.00 76.12 86 PRO A O 1
ATOM 700 N N . ASN A 1 87 ? 8.855 -7.733 -0.909 1.00 75.06 87 ASN A N 1
ATOM 701 C CA . ASN A 1 87 ? 9.817 -7.543 0.177 1.00 75.06 87 ASN A CA 1
ATOM 702 C C . ASN A 1 87 ? 11.177 -7.068 -0.341 1.00 75.06 87 ASN A C 1
ATOM 704 O O . ASN A 1 87 ? 12.184 -7.232 0.345 1.00 75.06 87 ASN A O 1
ATOM 708 N N . ASP A 1 88 ? 11.212 -6.497 -1.542 1.00 71.38 88 ASP A N 1
ATOM 709 C CA . ASP A 1 88 ? 12.441 -5.985 -2.114 1.00 71.38 88 ASP A CA 1
ATOM 710 C C . ASP A 1 88 ? 13.010 -4.843 -1.248 1.00 71.38 88 ASP A C 1
ATOM 712 O O . ASP A 1 88 ? 12.398 -3.783 -1.075 1.00 71.38 88 ASP A O 1
ATOM 716 N N . THR A 1 89 ? 14.168 -5.092 -0.636 1.00 67.75 89 THR A N 1
ATOM 717 C CA . THR A 1 89 ? 14.905 -4.118 0.180 1.00 67.75 89 THR A CA 1
ATOM 718 C C . THR A 1 89 ? 15.972 -3.386 -0.626 1.00 67.75 89 THR A C 1
ATOM 720 O O . THR A 1 89 ? 16.712 -2.578 -0.052 1.00 67.75 89 THR A O 1
ATOM 723 N N . THR A 1 90 ? 16.051 -3.632 -1.940 1.00 67.88 90 THR A N 1
ATOM 724 C CA . THR A 1 90 ? 17.058 -3.021 -2.802 1.00 67.88 90 THR A CA 1
ATOM 725 C C . THR A 1 90 ? 16.913 -1.506 -2.732 1.00 67.88 90 THR A C 1
ATOM 727 O O . THR A 1 90 ? 15.882 -0.916 -3.071 1.00 67.88 90 THR A O 1
ATOM 730 N N . LYS A 1 91 ? 17.953 -0.848 -2.209 1.00 64.25 91 LYS A N 1
ATOM 731 C CA . LYS A 1 91 ? 17.977 0.610 -2.123 1.00 64.25 91 LYS A CA 1
ATOM 732 C C . LYS A 1 91 ? 17.961 1.155 -3.544 1.00 64.25 91 LYS A C 1
ATOM 734 O O . LYS A 1 91 ? 18.764 0.736 -4.373 1.00 64.25 91 LYS A O 1
ATOM 739 N N . ARG A 1 92 ? 17.081 2.125 -3.810 1.00 65.88 92 ARG A N 1
ATOM 740 C CA . ARG A 1 92 ? 17.134 2.870 -5.072 1.00 65.88 92 ARG A CA 1
ATOM 741 C C . ARG A 1 92 ? 18.543 3.466 -5.218 1.00 65.88 92 ARG A C 1
ATOM 743 O O . ARG A 1 92 ? 19.020 4.054 -4.238 1.00 65.88 92 ARG A O 1
ATOM 750 N N . PRO A 1 93 ? 19.207 3.313 -6.380 1.00 70.75 93 PRO A N 1
ATOM 751 C CA . PRO A 1 93 ? 20.507 3.923 -6.600 1.00 70.75 93 PRO A CA 1
ATOM 752 C C . PRO A 1 93 ? 20.389 5.423 -6.330 1.00 70.75 93 PRO A C 1
ATOM 754 O O . PRO A 1 93 ? 19.493 6.086 -6.855 1.00 70.75 93 PRO A O 1
ATOM 757 N N . ARG A 1 94 ? 21.241 5.960 -5.451 1.00 69.12 94 ARG A N 1
ATOM 758 C CA . ARG A 1 94 ? 21.297 7.409 -5.247 1.00 69.12 94 ARG A CA 1
ATOM 759 C C . ARG A 1 94 ? 21.991 8.010 -6.459 1.00 69.12 94 ARG A C 1
ATOM 761 O O . ARG A 1 94 ? 23.074 7.554 -6.818 1.00 69.12 94 ARG A O 1
ATOM 768 N N . SER A 1 95 ? 21.389 9.026 -7.066 1.00 67.06 95 SER A N 1
ATOM 769 C CA . SER A 1 95 ? 22.057 9.815 -8.096 1.00 67.06 95 SER A CA 1
ATOM 770 C C . SER A 1 95 ? 23.305 10.461 -7.491 1.00 67.06 95 SER A C 1
ATOM 772 O O . SER A 1 95 ? 23.188 11.305 -6.600 1.00 67.06 95 SER A O 1
ATOM 774 N N . ARG A 1 96 ? 24.490 10.060 -7.955 1.00 64.38 96 ARG A N 1
ATOM 775 C CA . ARG A 1 96 ? 25.730 10.797 -7.714 1.00 64.38 96 ARG A CA 1
ATOM 776 C C . ARG A 1 96 ? 25.801 11.937 -8.723 1.00 64.38 96 ARG A C 1
ATOM 778 O O . ARG A 1 96 ? 26.332 11.778 -9.814 1.00 64.38 96 ARG A O 1
ATOM 785 N N . TRP A 1 97 ? 25.209 13.074 -8.383 1.00 59.97 97 TRP A N 1
ATOM 786 C CA . TRP A 1 97 ? 25.518 14.320 -9.078 1.00 59.97 97 TRP A CA 1
ATOM 787 C C . TRP A 1 97 ? 26.842 14.826 -8.488 1.00 59.97 97 TRP A C 1
ATOM 789 O O . TRP A 1 97 ? 26.826 15.379 -7.393 1.00 59.97 97 TRP A O 1
ATOM 799 N N . GLY A 1 98 ? 27.980 14.549 -9.140 1.00 58.78 98 GLY A N 1
ATOM 800 C CA . GLY A 1 98 ? 29.280 15.068 -8.681 1.00 58.78 98 GLY A CA 1
ATOM 801 C C . GLY A 1 98 ? 30.561 14.369 -9.151 1.00 58.78 98 GLY A C 1
ATOM 802 O O . GLY A 1 98 ? 31.616 14.985 -9.071 1.00 58.78 98 GLY A O 1
ATOM 803 N N . ASP A 1 99 ? 30.511 13.148 -9.688 1.00 57.88 99 ASP A N 1
ATOM 804 C CA . ASP A 1 99 ? 31.736 12.377 -9.966 1.00 57.88 99 ASP A CA 1
ATOM 805 C C . ASP A 1 99 ? 31.923 12.216 -11.483 1.00 57.88 99 ASP A C 1
ATOM 807 O O . ASP A 1 99 ? 31.665 11.149 -12.039 1.00 57.88 99 ASP A O 1
ATOM 811 N N . GLY A 1 100 ? 32.267 13.293 -12.191 1.00 59.59 100 GLY A N 1
ATOM 812 C CA . GLY A 1 100 ? 32.275 13.242 -13.656 1.00 59.59 100 GLY A CA 1
ATOM 813 C C . GLY A 1 100 ? 33.007 14.361 -14.379 1.00 59.59 100 GLY A C 1
ATOM 814 O O . GLY A 1 100 ? 32.560 14.721 -15.455 1.00 59.59 100 GLY A O 1
ATOM 815 N N . TRP A 1 101 ? 34.092 14.900 -13.815 1.00 46.53 101 TRP A N 1
ATOM 816 C CA . TRP A 1 101 ? 35.129 15.616 -14.574 1.00 46.53 101 TRP A CA 1
ATOM 817 C C . TRP A 1 101 ? 36.479 15.419 -13.875 1.00 46.53 101 TRP A C 1
ATOM 819 O O . TRP A 1 101 ? 36.881 16.181 -13.001 1.00 46.53 101 TRP A O 1
ATOM 829 N N . SER A 1 102 ? 37.170 14.342 -14.218 1.00 47.47 102 SER A N 1
ATOM 830 C CA . SER A 1 102 ? 38.616 14.214 -14.041 1.00 47.47 102 SER A CA 1
ATOM 831 C C . SER A 1 102 ? 39.096 13.432 -15.250 1.00 47.47 102 SER A C 1
ATOM 833 O O . SER A 1 102 ? 38.891 12.222 -15.334 1.00 47.47 102 SER A O 1
ATOM 835 N N . THR A 1 103 ? 39.549 14.201 -16.236 1.00 60.97 103 THR A N 1
ATOM 836 C CA . THR A 1 103 ? 40.246 13.750 -17.440 1.00 60.97 103 THR A CA 1
ATOM 837 C C . THR A 1 103 ? 41.579 13.117 -17.069 1.00 60.97 103 THR A C 1
ATOM 839 O O . THR A 1 103 ? 42.186 13.594 -16.082 1.00 60.97 103 THR A O 1
#

Organism: Trichonephila clavipes (NCBI:txid2585209)

Secondary structure (DSSP, 8-state):
--HHHHHTHHHHHT--HHHHHHHHHHHHHHHHHHHT--TTS-HHHHHHHTTPPPHHHHHHHHHHHHHHHHHTSS-HHHHTSPPP-TT---PPPP--TT-----

Foldseek 3Di:
DPDPVLVCLLVVLVDDPVVLVVVQVVVLVVLCVVVVNDPPDDSVVSCVVVVHDRSLVVSVVSNQVVLVVLCVDPDPVSVPDDGRDSPDPDDDDDDPPPDPDDD

pLDDT: mean 78.14, std 11.63, range [45.72, 91.94]